Protein AF-A0A5C4VDK8-F1 (afdb_monomer_lite)

Secondary structure (DSSP, 8-state):
--TTB--BSGGG-B-SEEE--SSSSSPEEEEEBTTSS-EEEE------------GGGSHHHHHHHHHTTSSS------SS--STTPPPPPPP-----

Organism: NCBI:txid2219224

Sequence (97 aa):
TGSDVHSNNGTKAVPSLSGDVLGDWREEVIWPTSDNRALRIYSTPVRTGIKIHTLLHDPQYRVALAWQNTAYNQPPHPSFFIGDGMSTPPQPDIYVR

Foldseek 3Di:
DPPQFFADDPPLRHFPAWFQDDDFQHIWTWTAGNVNPDIDIDDDPDDDPDHDHHLCLQPQQVVLRVCQVPDSGDHGDGPADDDPPGDHDDDRPDDDD

pLDDT: mean 96.61, std 5.78, range [56.47, 98.69]

InterPro domains:
  IPR034641 Polysaccharide lyase family 11 [PTHR43118] (6-93)
  IPR049366 Rhamnogalacturonan lyase family 11, C-terminal domain [PF21348] (2-92)

Radius of gyration: 14.94 Å; chains: 1; bounding box: 40×28×41 Å

Structure (mmCIF, N/CA/C/O backbone):
data_AF-A0A5C4VDK8-F1
#
_entry.id   AF-A0A5C4VDK8-F1
#
loop_
_atom_site.group_PDB
_atom_site.id
_atom_site.type_symbol
_atom_site.label_atom_id
_atom_site.label_alt_id
_atom_site.label_comp_id
_atom_site.label_asym_id
_atom_site.label_entity_id
_atom_site.label_seq_id
_atom_site.pdbx_PDB_ins_code
_atom_site.Cartn_x
_atom_site.Cartn_y
_atom_site.Cartn_z
_atom_site.occupancy
_atom_site.B_iso_or_equiv
_atom_site.auth_seq_id
_atom_site.auth_comp_id
_atom_site.auth_asym_id
_atom_site.auth_atom_id
_atom_site.pdbx_PDB_model_num
ATOM 1 N N . THR A 1 1 ? 14.594 -6.760 -3.243 1.00 56.47 1 THR A N 1
ATOM 2 C CA . THR A 1 1 ? 13.204 -6.935 -3.712 1.00 56.47 1 THR A CA 1
ATOM 3 C C . THR A 1 1 ? 12.826 -8.400 -3.574 1.00 56.47 1 THR A C 1
ATOM 5 O O . THR A 1 1 ? 13.713 -9.199 -3.280 1.00 56.47 1 THR A O 1
ATOM 8 N N . GLY A 1 2 ? 11.544 -8.767 -3.699 1.00 61.56 2 GLY A N 1
ATOM 9 C CA . GLY A 1 2 ? 11.164 -10.184 -3.809 1.00 61.56 2 GLY A CA 1
ATOM 10 C C . GLY A 1 2 ? 11.879 -10.855 -4.992 1.00 61.56 2 GLY A C 1
ATOM 11 O O . GLY A 1 2 ? 12.454 -10.162 -5.834 1.00 61.56 2 GLY A O 1
ATOM 12 N N . SER A 1 3 ? 11.866 -12.188 -5.071 1.00 82.94 3 SER A N 1
ATOM 13 C CA . SER A 1 3 ? 12.377 -12.872 -6.267 1.00 82.94 3 SER A CA 1
ATOM 14 C C . SER A 1 3 ? 11.680 -12.325 -7.520 1.00 82.94 3 SER A C 1
ATOM 16 O O . SER A 1 3 ? 10.484 -12.045 -7.486 1.00 82.94 3 SER A O 1
ATOM 18 N N . ASP A 1 4 ? 12.439 -12.121 -8.597 1.00 93.31 4 ASP A N 1
ATOM 19 C CA . ASP A 1 4 ? 12.015 -11.659 -9.933 1.00 93.31 4 ASP A CA 1
ATOM 20 C C . ASP A 1 4 ? 11.086 -10.434 -10.001 1.00 93.31 4 ASP A C 1
ATOM 22 O O . ASP A 1 4 ? 10.227 -10.362 -10.884 1.00 93.31 4 ASP A O 1
ATOM 26 N N . VAL A 1 5 ? 11.244 -9.467 -9.094 1.00 97.81 5 VAL A N 1
ATOM 27 C CA . VAL A 1 5 ? 10.552 -8.170 -9.180 1.00 97.81 5 VAL A CA 1
ATOM 28 C C . VAL A 1 5 ? 11.519 -6.999 -9.043 1.00 97.81 5 VAL A C 1
ATOM 30 O O . VAL A 1 5 ? 12.563 -7.107 -8.387 1.00 97.81 5 VAL A O 1
ATOM 33 N N . HIS A 1 6 ? 11.150 -5.859 -9.629 1.00 97.44 6 HIS A N 1
ATOM 34 C CA . HIS A 1 6 ? 11.934 -4.625 -9.566 1.00 97.44 6 HIS A CA 1
ATOM 35 C C . HIS A 1 6 ? 11.126 -3.460 -8.996 1.00 97.44 6 HIS A C 1
ATOM 37 O O . HIS A 1 6 ? 9.899 -3.474 -8.995 1.00 97.44 6 HIS A O 1
ATOM 43 N N . SER A 1 7 ? 11.833 -2.436 -8.518 1.00 97.25 7 SER A N 1
ATOM 44 C CA . SER A 1 7 ? 11.228 -1.179 -8.092 1.00 97.25 7 SER A CA 1
ATOM 45 C C . SER A 1 7 ? 11.098 -0.166 -9.223 1.00 97.25 7 SER A C 1
ATOM 47 O O . SER A 1 7 ? 11.827 -0.246 -10.213 1.00 97.25 7 SER A O 1
ATOM 49 N N . ASN A 1 8 ? 10.204 0.811 -9.064 1.00 97.88 8 ASN A N 1
ATOM 50 C CA . ASN A 1 8 ? 9.946 1.853 -10.055 1.00 97.88 8 ASN A CA 1
ATOM 51 C C . ASN A 1 8 ? 10.658 3.173 -9.718 1.00 97.88 8 ASN A C 1
ATOM 53 O O . ASN A 1 8 ? 11.097 3.410 -8.590 1.00 97.88 8 ASN A O 1
ATOM 57 N N . ASN A 1 9 ? 10.722 4.061 -10.715 1.00 97.75 9 ASN A N 1
ATOM 58 C CA . ASN A 1 9 ? 11.146 5.462 -10.592 1.00 97.75 9 ASN A CA 1
ATOM 59 C C . ASN A 1 9 ? 12.607 5.667 -10.130 1.00 97.75 9 ASN A C 1
ATOM 61 O O . ASN A 1 9 ? 12.922 6.614 -9.405 1.00 97.75 9 ASN A O 1
ATOM 65 N N . GLY A 1 10 ? 13.522 4.798 -10.577 1.00 96.31 10 GLY A N 1
ATOM 66 C CA . GLY A 1 10 ? 14.967 4.952 -10.375 1.00 96.31 10 GLY A CA 1
ATOM 67 C C . GLY A 1 10 ? 15.364 4.913 -8.898 1.00 96.31 10 GLY A C 1
ATOM 68 O O . GLY A 1 10 ? 15.009 3.981 -8.182 1.00 96.31 10 GLY A O 1
ATOM 69 N N . THR A 1 11 ? 16.081 5.938 -8.427 1.00 97.62 11 THR A N 1
ATOM 70 C CA . THR A 1 11 ? 16.539 6.032 -7.027 1.00 97.62 11 THR A CA 1
ATOM 71 C C . THR A 1 11 ? 15.407 6.215 -6.019 1.00 97.62 11 THR A C 1
ATOM 73 O O . THR A 1 11 ? 15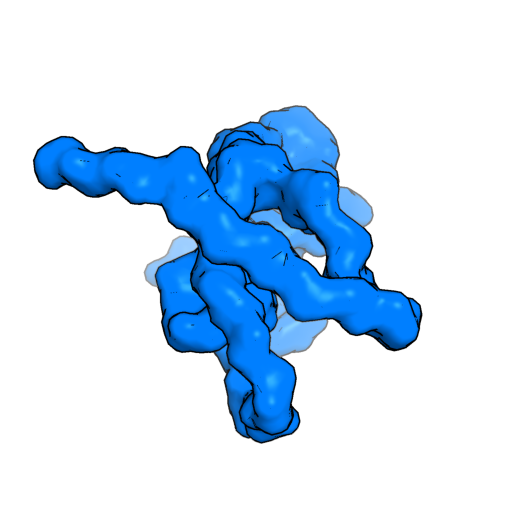.634 6.024 -4.827 1.00 97.62 11 THR A O 1
ATOM 76 N N . LYS A 1 12 ? 14.188 6.555 -6.463 1.00 97.56 12 LYS A N 1
ATOM 77 C CA . LYS A 1 12 ? 13.011 6.573 -5.582 1.00 97.56 12 LYS A CA 1
ATOM 78 C C . LYS A 1 12 ? 12.611 5.171 -5.131 1.00 97.56 12 LYS A C 1
ATOM 80 O O . LYS A 1 12 ? 12.096 5.043 -4.028 1.00 97.56 12 LYS A O 1
ATOM 85 N N . ALA A 1 13 ? 12.871 4.153 -5.955 1.00 97.12 13 ALA A N 1
ATOM 86 C CA . ALA A 1 13 ? 12.675 2.741 -5.634 1.00 97.12 13 ALA A CA 1
ATOM 87 C C . ALA A 1 13 ? 11.290 2.413 -5.031 1.00 97.12 13 ALA A C 1
ATOM 89 O O . ALA A 1 13 ? 11.179 1.675 -4.053 1.00 97.12 13 ALA A O 1
ATOM 90 N N . 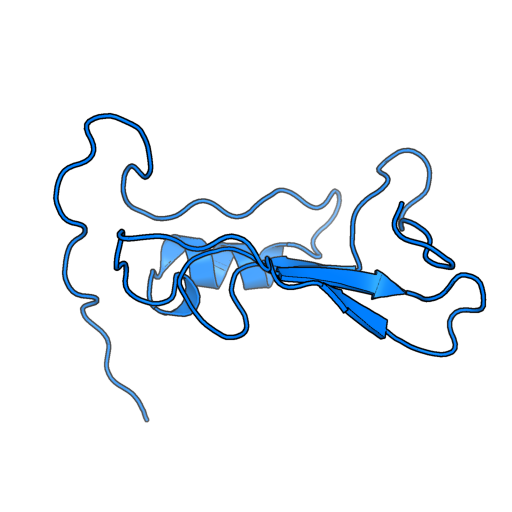VAL A 1 14 ? 10.226 2.952 -5.631 1.00 97.94 14 VAL A N 1
ATOM 91 C CA . VAL A 1 14 ? 8.845 2.838 -5.124 1.00 97.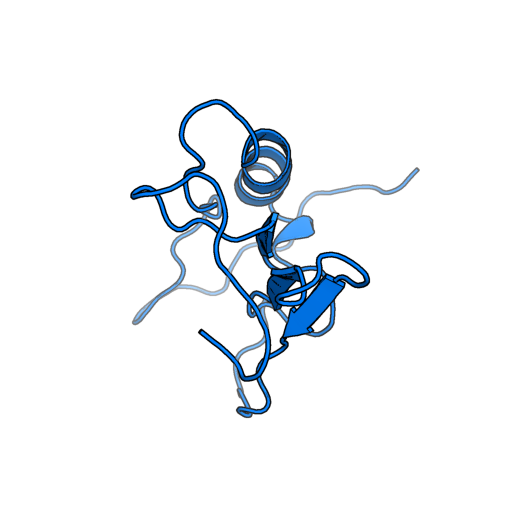94 14 VAL A CA 1
ATOM 92 C C . VAL A 1 14 ? 8.099 1.649 -5.741 1.00 97.94 14 VAL A C 1
ATOM 94 O O . VAL A 1 14 ? 8.384 1.297 -6.892 1.00 97.94 14 VAL A O 1
ATOM 97 N N . PRO A 1 15 ? 7.144 1.027 -5.022 1.00 97.88 15 PRO A N 1
ATOM 98 C CA . PRO A 1 15 ? 6.268 0.003 -5.588 1.00 97.88 15 PRO A CA 1
ATOM 99 C C . PRO A 1 15 ? 5.317 0.574 -6.635 1.00 97.88 15 PRO A C 1
ATOM 101 O O . PRO A 1 15 ? 5.166 1.789 -6.765 1.00 97.88 15 PRO A O 1
ATOM 104 N N . SER A 1 16 ? 4.667 -0.311 -7.394 1.00 98.06 16 SER A N 1
ATOM 105 C CA . SER A 1 16 ? 3.519 0.097 -8.213 1.00 98.06 16 SER A CA 1
ATOM 106 C C . SER A 1 16 ? 2.356 0.539 -7.324 1.00 98.06 16 SER A C 1
ATOM 108 O O . SER A 1 16 ? 1.657 1.486 -7.671 1.00 98.06 16 SER A O 1
ATOM 110 N N . LEU A 1 17 ? 2.178 -0.130 -6.179 1.00 98.62 17 LEU A N 1
ATOM 111 C CA . LEU A 1 17 ? 1.251 0.252 -5.117 1.00 98.62 17 LEU A CA 1
ATOM 112 C C . LEU A 1 17 ? 1.701 -0.366 -3.783 1.00 98.62 17 LEU A C 1
ATOM 114 O O . LEU A 1 17 ? 2.177 -1.500 -3.765 1.00 98.62 17 LEU A O 1
ATOM 118 N N . SER A 1 18 ? 1.516 0.347 -2.678 1.00 98.31 18 SER A N 1
ATOM 119 C CA . SER A 1 18 ? 1.569 -0.190 -1.314 1.00 98.31 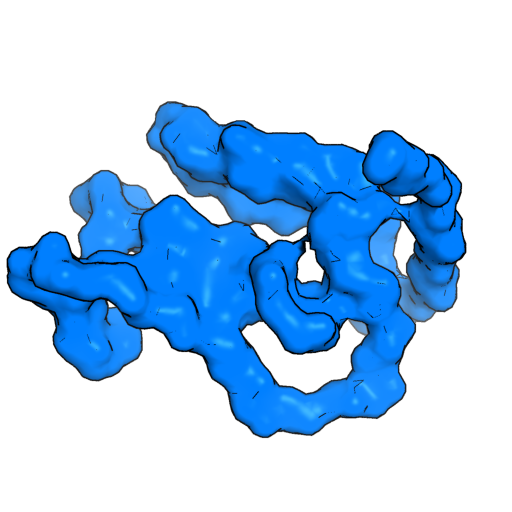18 SER A CA 1
ATOM 120 C C . SER A 1 18 ? 0.286 0.191 -0.590 1.00 98.31 18 SER A C 1
ATOM 122 O O . SER A 1 18 ? 0.005 1.384 -0.468 1.00 98.31 18 SER A O 1
ATOM 124 N N . GLY A 1 19 ? -0.476 -0.793 -0.125 1.00 98.44 19 GLY A N 1
ATOM 125 C CA . GLY A 1 19 ? -1.644 -0.552 0.712 1.00 98.44 19 GLY A CA 1
ATOM 126 C C . GLY A 1 19 ? -2.502 -1.788 0.968 1.00 98.44 19 GLY A C 1
ATOM 127 O O . GLY A 1 19 ? -2.349 -2.798 0.288 1.00 98.44 19 GLY A O 1
ATOM 128 N N . ASP A 1 20 ? -3.398 -1.699 1.950 1.00 98.62 20 ASP A N 1
ATOM 129 C CA . ASP A 1 20 ? -4.446 -2.692 2.232 1.00 98.62 20 ASP A CA 1
ATOM 130 C C . ASP A 1 20 ? -5.408 -2.735 1.042 1.00 98.62 20 ASP A C 1
ATOM 132 O O . ASP A 1 20 ? -6.123 -1.768 0.770 1.00 98.62 20 ASP A O 1
ATOM 136 N N . VAL A 1 21 ? -5.363 -3.825 0.280 1.00 97.75 21 VAL A N 1
ATOM 137 C CA . VAL A 1 21 ? -6.250 -4.044 -0.871 1.00 97.75 21 VAL A CA 1
ATOM 138 C C . VAL A 1 21 ? -6.961 -5.390 -0.801 1.00 97.75 21 VAL A C 1
ATOM 140 O O . VAL A 1 21 ? -7.948 -5.586 -1.515 1.00 97.75 21 VAL A O 1
ATOM 143 N N . LEU A 1 22 ? -6.474 -6.319 0.028 1.00 98.00 22 LEU A N 1
ATOM 144 C CA . LEU A 1 22 ? -7.016 -7.657 0.236 1.00 98.00 22 LEU A CA 1
ATOM 145 C C . LEU A 1 22 ? -6.809 -8.092 1.699 1.00 98.00 22 LEU A C 1
ATOM 147 O O . LEU A 1 22 ? -5.876 -7.683 2.367 1.00 98.00 22 LEU A O 1
ATOM 151 N N . GLY A 1 23 ? -7.620 -9.037 2.179 1.00 97.69 23 GLY A N 1
ATOM 152 C CA . GLY A 1 23 ? -7.349 -9.703 3.457 1.00 97.69 23 GLY A CA 1
ATOM 153 C C . GLY A 1 23 ? -7.708 -8.872 4.695 1.00 97.69 23 GLY A C 1
ATOM 154 O O . GLY A 1 23 ? -8.864 -8.479 4.851 1.00 97.69 23 GLY A O 1
ATOM 155 N N . ASP A 1 24 ? -6.760 -8.745 5.630 1.00 98.12 24 ASP A N 1
ATOM 156 C CA . ASP A 1 24 ? -6.931 -7.960 6.861 1.00 98.12 24 ASP A CA 1
ATOM 157 C C . ASP A 1 24 ? -6.293 -6.567 6.740 1.00 98.12 24 ASP A C 1
ATOM 159 O O . ASP A 1 24 ? -5.998 -6.116 5.650 1.00 98.12 24 ASP A O 1
ATOM 163 N N . TRP A 1 25 ? -6.113 -5.856 7.854 1.00 98.19 25 TRP A N 1
ATOM 164 C CA . TRP A 1 25 ? -5.663 -4.459 7.864 1.00 98.19 25 TRP A CA 1
ATOM 165 C C . TRP A 1 25 ? -4.223 -4.225 7.391 1.00 98.19 25 TRP A C 1
ATOM 167 O O . TRP A 1 25 ? -3.803 -3.075 7.254 1.00 98.19 25 TRP A O 1
ATOM 177 N N . ARG A 1 26 ? -3.417 -5.281 7.259 1.00 98.50 26 ARG A N 1
ATOM 178 C CA . ARG A 1 26 ? -1.999 -5.148 6.914 1.00 98.50 26 ARG A CA 1
ATOM 179 C C . ARG A 1 26 ? -1.858 -4.951 5.417 1.00 98.50 26 ARG A C 1
ATOM 181 O O . ARG A 1 26 ? -2.559 -5.561 4.631 1.00 98.50 26 ARG A O 1
ATOM 188 N N . GLU A 1 27 ? -0.914 -4.105 5.041 1.00 98.69 27 GLU A N 1
ATOM 189 C CA . GLU A 1 27 ? -0.793 -3.648 3.663 1.00 98.69 27 GLU A CA 1
ATOM 190 C C . GLU A 1 27 ? -0.152 -4.702 2.754 1.00 98.69 27 GLU A C 1
ATOM 192 O O . GLU A 1 27 ? 0.884 -5.291 3.088 1.00 98.69 27 GLU A O 1
ATOM 197 N N . GLU A 1 28 ? -0.722 -4.882 1.562 1.00 98.50 28 GLU A N 1
ATOM 198 C CA . GLU A 1 28 ? -0.041 -5.549 0.463 1.00 98.50 28 GLU A CA 1
ATOM 199 C C . GLU A 1 28 ? 0.983 -4.617 -0.191 1.00 98.50 28 GLU A C 1
ATOM 201 O O . GLU A 1 28 ? 0.866 -3.388 -0.176 1.00 98.50 28 GLU A O 1
ATOM 206 N N . VAL A 1 29 ? 1.960 -5.216 -0.873 1.00 98.00 29 VAL A N 1
ATOM 207 C CA . VAL A 1 29 ? 2.854 -4.487 -1.778 1.00 98.00 29 VAL A CA 1
ATOM 208 C C . VAL A 1 29 ? 2.794 -5.099 -3.171 1.00 98.00 29 VAL A C 1
ATOM 210 O O . VAL A 1 29 ? 2.919 -6.314 -3.336 1.00 98.00 29 VAL A O 1
ATOM 213 N N . ILE A 1 30 ? 2.623 -4.248 -4.182 1.00 98.19 30 ILE A N 1
ATOM 214 C CA . ILE A 1 30 ? 2.526 -4.630 -5.589 1.00 98.19 30 ILE A CA 1
ATOM 215 C C . ILE A 1 30 ? 3.790 -4.198 -6.328 1.00 98.19 30 ILE A C 1
ATOM 217 O O . ILE A 1 30 ? 4.101 -3.006 -6.418 1.00 98.19 30 ILE A O 1
ATOM 221 N N . TRP A 1 31 ? 4.484 -5.170 -6.917 1.00 98.25 31 TRP A N 1
ATOM 222 C CA . TRP 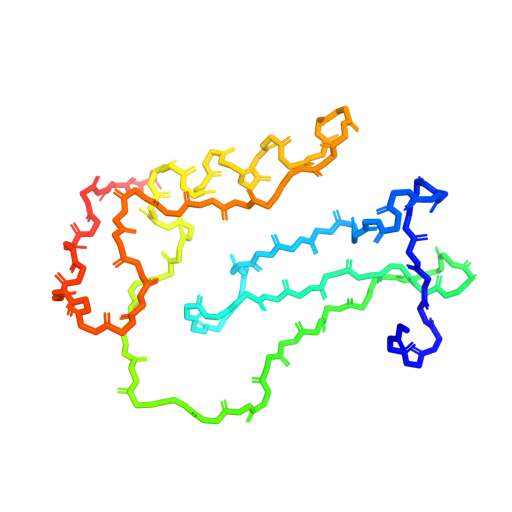A 1 31 ? 5.673 -4.939 -7.738 1.00 98.25 31 TRP A CA 1
ATOM 223 C C . TRP A 1 31 ? 5.503 -5.513 -9.149 1.00 98.25 31 TRP A C 1
ATOM 225 O O . TRP A 1 31 ? 4.895 -6.577 -9.300 1.00 98.25 31 TRP A O 1
ATOM 235 N N . PRO A 1 32 ? 6.061 -4.866 -10.184 1.00 98.19 32 PRO A N 1
ATOM 236 C CA . PRO A 1 32 ? 6.191 -5.470 -11.502 1.00 98.19 32 PRO A CA 1
ATOM 237 C C . PRO A 1 32 ? 7.245 -6.582 -11.494 1.00 98.19 32 PRO A C 1
ATOM 239 O O . PRO A 1 32 ? 8.258 -6.502 -10.790 1.00 98.19 32 PRO A O 1
ATOM 242 N N . THR A 1 33 ? 7.025 -7.623 -12.296 1.00 98.00 33 THR A N 1
ATOM 243 C CA . THR A 1 33 ? 8.068 -8.615 -12.577 1.00 98.00 33 THR A CA 1
ATOM 244 C C . THR A 1 33 ? 9.254 -7.963 -13.283 1.00 98.00 33 THR A C 1
ATOM 246 O O . THR A 1 33 ? 9.087 -6.967 -13.981 1.00 98.00 33 THR A O 1
ATOM 249 N N . SER A 1 34 ? 10.457 -8.529 -13.145 1.00 97.12 34 SER A N 1
ATOM 250 C CA . SER A 1 34 ? 11.691 -8.009 -13.773 1.00 97.12 34 SER A CA 1
ATOM 251 C C . SER A 1 34 ? 11.579 -7.755 -15.287 1.00 97.12 34 SER A C 1
ATOM 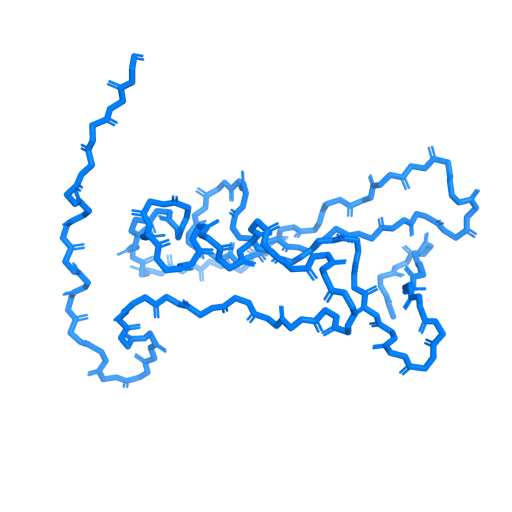253 O O . SER A 1 34 ? 12.310 -6.935 -15.831 1.00 97.12 34 SER A O 1
ATOM 255 N N . ASP A 1 35 ? 10.664 -8.451 -15.964 1.00 96.94 35 ASP A N 1
ATOM 256 C CA . ASP A 1 35 ? 10.374 -8.345 -17.396 1.00 96.94 35 ASP A CA 1
ATOM 257 C C . ASP A 1 35 ? 9.085 -7.567 -17.729 1.00 96.94 35 ASP A C 1
ATOM 259 O O . ASP A 1 35 ? 8.676 -7.531 -18.889 1.00 96.94 35 ASP A O 1
ATOM 263 N N . ASN A 1 36 ? 8.434 -6.962 -16.731 1.00 97.50 36 ASN A N 1
ATOM 264 C CA . ASN A 1 36 ? 7.186 -6.202 -16.846 1.00 97.50 36 ASN A CA 1
ATOM 265 C C . ASN A 1 36 ? 5.993 -6.967 -17.458 1.00 97.50 36 ASN A C 1
ATOM 267 O O . ASN A 1 36 ? 5.047 -6.350 -17.947 1.00 97.50 36 ASN A O 1
ATOM 271 N N . ARG A 1 37 ? 5.993 -8.308 -17.426 1.00 97.94 37 ARG A N 1
ATOM 272 C CA . ARG A 1 37 ? 4.878 -9.123 -17.953 1.00 97.94 37 ARG A CA 1
ATOM 273 C C . ARG A 1 37 ? 3.748 -9.365 -16.955 1.00 97.94 37 ARG A C 1
ATOM 275 O O . ARG A 1 37 ? 2.667 -9.781 -17.366 1.00 97.94 37 ARG A O 1
ATOM 282 N N . ALA A 1 38 ? 3.978 -9.139 -15.665 1.00 98.25 38 ALA A N 1
ATOM 283 C CA . ALA A 1 38 ? 2.961 -9.302 -14.635 1.00 98.25 38 ALA A CA 1
ATOM 284 C C . ALA A 1 38 ? 3.185 -8.354 -13.450 1.00 98.25 38 ALA A C 1
ATOM 286 O O . ALA A 1 38 ? 4.284 -7.845 -13.232 1.00 98.25 38 ALA A O 1
ATOM 287 N N . LEU A 1 39 ? 2.133 -8.175 -12.651 1.00 98.00 39 LEU A N 1
ATOM 288 C CA . LEU A 1 39 ? 2.218 -7.609 -11.308 1.00 98.00 39 LEU A CA 1
ATOM 289 C C . LEU A 1 39 ? 2.157 -8.748 -10.288 1.00 98.00 39 LEU A C 1
ATOM 291 O O . LEU A 1 39 ? 1.327 -9.650 -10.407 1.00 98.00 39 LEU A O 1
ATOM 295 N N . ARG A 1 40 ? 3.025 -8.702 -9.277 1.00 97.75 40 ARG A N 1
ATOM 296 C CA . ARG A 1 40 ? 2.990 -9.606 -8.122 1.00 97.75 40 ARG A CA 1
ATOM 297 C C . ARG A 1 40 ? 2.480 -8.846 -6.908 1.00 97.75 40 ARG A C 1
ATOM 299 O O . ARG A 1 40 ? 3.065 -7.835 -6.528 1.00 97.75 40 ARG A O 1
ATOM 306 N N . ILE A 1 41 ? 1.404 -9.356 -6.318 1.00 97.81 41 ILE A N 1
ATOM 307 C CA . ILE A 1 41 ? 0.814 -8.846 -5.080 1.00 97.81 41 ILE A CA 1
ATOM 308 C C . ILE A 1 41 ? 1.351 -9.700 -3.933 1.00 97.81 41 ILE A C 1
ATOM 310 O O . ILE A 1 41 ? 1.152 -10.916 -3.919 1.00 97.81 41 ILE A O 1
ATOM 314 N N . TYR A 1 42 ? 2.048 -9.073 -2.994 1.00 97.31 42 TYR A N 1
ATOM 315 C CA . TYR A 1 42 ? 2.557 -9.722 -1.792 1.00 97.31 42 TYR A CA 1
ATOM 316 C C . TYR A 1 42 ? 1.671 -9.348 -0.611 1.00 97.31 42 TYR A C 1
ATOM 318 O O . TYR A 1 42 ? 1.572 -8.168 -0.294 1.00 97.31 42 TYR A O 1
ATOM 326 N N . SER A 1 43 ? 1.084 -10.349 0.045 1.00 97.31 43 SER A N 1
ATOM 327 C CA . SER A 1 43 ? 0.385 -10.204 1.325 1.00 97.31 43 SER A CA 1
ATOM 328 C C . SER A 1 43 ? 1.174 -10.912 2.426 1.00 97.31 43 SER A C 1
ATOM 330 O O . SER A 1 43 ? 1.961 -11.830 2.162 1.00 97.31 43 SER A O 1
ATOM 332 N N . THR A 1 44 ? 1.010 -10.470 3.668 1.00 97.06 44 THR A N 1
ATOM 333 C CA . THR A 1 44 ? 1.790 -10.986 4.796 1.00 97.06 44 THR A CA 1
ATOM 334 C C . THR A 1 44 ? 1.270 -12.349 5.281 1.00 97.06 44 THR A C 1
ATOM 336 O O . THR A 1 44 ? 0.089 -12.492 5.592 1.00 97.06 44 THR A O 1
ATOM 339 N N . PRO A 1 45 ? 2.138 -13.374 5.422 1.00 96.62 45 PRO A N 1
ATOM 340 C CA . PRO A 1 45 ? 1.738 -14.679 5.956 1.00 96.62 45 PRO A CA 1
ATOM 341 C C . PRO A 1 45 ? 1.736 -14.718 7.492 1.00 96.62 45 PRO A C 1
ATOM 343 O O . PRO A 1 45 ? 1.380 -15.731 8.097 1.00 96.62 45 PRO A O 1
ATOM 346 N N . VAL A 1 46 ? 2.198 -13.647 8.143 1.00 98.25 46 VAL A N 1
ATOM 347 C CA . VAL A 1 46 ? 2.320 -13.586 9.601 1.00 98.25 46 VAL A CA 1
ATOM 348 C C . VAL A 1 46 ? 0.917 -13.600 10.209 1.00 98.25 46 VAL A C 1
ATOM 350 O O . VAL A 1 46 ? -0.010 -13.023 9.651 1.00 98.25 46 VAL A O 1
ATOM 353 N N . ARG A 1 47 ? 0.714 -14.265 11.343 1.00 98.00 47 ARG A N 1
ATOM 354 C CA . ARG A 1 47 ? -0.585 -14.231 12.033 1.00 98.00 47 ARG A CA 1
ATOM 355 C C . ARG A 1 47 ? -0.661 -13.019 12.953 1.00 98.00 47 ARG A C 1
ATOM 357 O O . ARG A 1 47 ? 0.332 -12.666 13.581 1.00 98.00 47 ARG A O 1
ATOM 364 N N . THR A 1 48 ? -1.842 -12.421 13.066 1.00 97.38 48 THR A N 1
ATOM 365 C CA . THR A 1 48 ? -2.117 -11.333 14.010 1.00 97.38 48 THR A CA 1
ATOM 366 C C . THR A 1 48 ? -3.371 -11.636 14.825 1.00 97.38 48 THR A C 1
ATOM 368 O O . THR A 1 48 ? -4.316 -12.235 14.316 1.00 97.38 48 THR A O 1
ATOM 371 N N . GLY A 1 49 ? -3.365 -11.246 16.102 1.00 97.44 49 GLY A N 1
ATOM 372 C CA . GLY A 1 49 ? -4.558 -11.239 16.958 1.00 97.44 49 GLY A CA 1
ATOM 373 C C . GLY A 1 49 ? -5.317 -9.908 16.923 1.00 97.44 49 GLY A C 1
ATOM 374 O O . GLY A 1 49 ? -6.357 -9.782 17.561 1.00 97.44 49 GLY A O 1
ATOM 375 N N . ILE A 1 50 ? -4.793 -8.910 16.205 1.00 96.94 50 ILE A N 1
ATOM 376 C CA . ILE A 1 50 ? -5.353 -7.559 16.126 1.00 96.94 50 ILE A CA 1
ATOM 377 C C . ILE A 1 50 ? -6.340 -7.499 14.964 1.00 96.94 50 ILE A C 1
ATOM 379 O O . ILE A 1 50 ? -5.992 -7.839 13.832 1.00 96.94 50 ILE A O 1
ATOM 383 N N . LYS A 1 51 ? -7.549 -7.003 15.237 1.00 96.38 51 LYS A N 1
ATOM 384 C CA . LYS A 1 51 ? -8.578 -6.748 14.230 1.00 96.38 51 LYS A CA 1
ATOM 385 C C . LYS A 1 51 ? -8.806 -5.246 14.093 1.00 96.38 51 LYS A C 1
ATOM 387 O O . LYS A 1 51 ? -9.206 -4.592 15.050 1.00 96.38 51 LYS A O 1
ATOM 392 N N . ILE A 1 52 ? -8.584 -4.731 12.892 1.00 97.88 52 ILE A N 1
ATOM 393 C CA . ILE A 1 52 ? -8.887 -3.356 12.482 1.00 97.88 52 ILE A CA 1
ATOM 394 C C . ILE A 1 52 ? -9.761 -3.475 11.229 1.00 97.88 52 ILE A C 1
ATOM 396 O O . ILE A 1 52 ? -9.658 -4.465 10.500 1.00 97.88 52 ILE A O 1
ATOM 400 N N . HIS A 1 53 ? -10.668 -2.523 11.006 1.00 98.06 53 HIS A N 1
ATOM 401 C CA . HIS A 1 53 ? -11.357 -2.434 9.717 1.00 98.06 53 HIS A CA 1
ATOM 402 C C . HIS A 1 53 ? -10.325 -2.269 8.596 1.00 98.06 53 HIS A C 1
ATOM 404 O O . HIS A 1 53 ? -9.246 -1.735 8.848 1.00 98.06 53 HIS A O 1
ATOM 410 N N . THR A 1 54 ? -10.654 -2.705 7.376 1.00 98.31 54 THR A N 1
ATOM 411 C CA . THR A 1 54 ? -9.789 -2.412 6.226 1.00 98.31 54 THR A CA 1
ATOM 412 C C . THR A 1 54 ? -9.471 -0.919 6.197 1.00 98.31 54 THR A C 1
ATOM 414 O O . THR A 1 54 ? -10.359 -0.077 6.382 1.00 98.31 54 THR A O 1
ATOM 417 N N . LEU A 1 55 ? -8.204 -0.583 5.992 1.00 98.44 55 LEU A N 1
ATOM 418 C CA . LEU A 1 55 ? -7.738 0.792 5.935 1.00 98.44 55 LEU A CA 1
ATOM 419 C C . LEU A 1 55 ? -8.356 1.529 4.736 1.00 98.44 55 LEU A C 1
ATOM 421 O O . LEU A 1 55 ? -8.490 2.747 4.773 1.00 98.44 55 LEU A O 1
ATOM 425 N N . LEU A 1 56 ? -8.858 0.819 3.717 1.00 98.31 56 LEU A N 1
ATOM 426 C CA . LEU A 1 56 ? -9.644 1.421 2.630 1.00 98.31 56 LEU A CA 1
ATOM 427 C C . LEU A 1 56 ? -10.978 2.033 3.076 1.00 98.31 56 LEU A C 1
ATOM 429 O O . LEU A 1 56 ? -11.565 2.806 2.316 1.00 98.31 56 LEU A O 1
ATOM 433 N N . HIS A 1 57 ? -11.464 1.704 4.273 1.00 98.19 57 HIS A N 1
ATOM 434 C CA . HIS A 1 57 ? -12.630 2.350 4.877 1.00 98.19 57 HIS A CA 1
ATOM 435 C C . HIS A 1 57 ? -12.259 3.562 5.748 1.00 98.19 57 HIS A C 1
ATOM 437 O O . HIS A 1 57 ? -13.155 4.290 6.170 1.00 98.19 57 HIS A O 1
ATOM 443 N N . ASP A 1 58 ? -10.970 3.824 5.992 1.00 98.12 58 ASP A N 1
ATOM 444 C CA . ASP A 1 58 ? -10.512 5.083 6.581 1.00 98.12 58 ASP A CA 1
ATOM 445 C C . ASP A 1 58 ? -10.409 6.166 5.486 1.00 98.12 58 ASP A C 1
ATOM 447 O O . ASP A 1 58 ? -9.717 5.967 4.483 1.00 98.12 58 ASP A O 1
ATOM 451 N N . PRO A 1 59 ? -11.075 7.327 5.632 1.00 97.06 59 PRO A N 1
ATOM 452 C CA . PRO A 1 59 ? -11.144 8.327 4.567 1.00 97.06 59 PRO A CA 1
ATOM 453 C C . PRO A 1 59 ? -9.778 8.935 4.221 1.00 97.06 59 PRO A C 1
ATOM 455 O O . PRO A 1 59 ? -9.507 9.201 3.048 1.00 97.06 59 PRO A O 1
ATOM 458 N N . GLN A 1 60 ? -8.901 9.134 5.211 1.00 98.12 60 GLN A N 1
ATOM 459 C CA . GLN A 1 60 ? -7.578 9.716 4.984 1.00 98.12 60 GLN A CA 1
ATOM 460 C C . GLN A 1 60 ? -6.664 8.725 4.261 1.00 98.12 60 GLN A C 1
ATOM 462 O O . GLN A 1 60 ? -6.053 9.074 3.250 1.00 98.12 60 GLN A O 1
ATOM 467 N N . TYR A 1 61 ? -6.629 7.477 4.725 1.00 98.62 61 TYR A N 1
ATOM 468 C CA . TYR A 1 61 ? -5.880 6.398 4.098 1.00 98.62 61 TYR A CA 1
ATOM 469 C C . TYR A 1 61 ? -6.372 6.125 2.673 1.00 98.62 61 TYR A C 1
ATOM 471 O O . TYR A 1 61 ? -5.573 6.032 1.742 1.00 98.62 61 TYR A O 1
ATOM 479 N N . ARG A 1 62 ? -7.694 6.066 2.463 1.00 98.38 62 ARG A N 1
ATOM 480 C CA . ARG A 1 62 ? -8.305 5.806 1.151 1.00 98.38 62 ARG A CA 1
ATOM 481 C C . ARG A 1 62 ? -7.977 6.881 0.120 1.00 98.38 62 ARG A C 1
ATOM 483 O O . ARG A 1 62 ? -7.755 6.554 -1.052 1.00 98.38 62 ARG A O 1
ATOM 490 N N . VAL A 1 63 ? -7.971 8.148 0.535 1.00 98.50 63 VAL A N 1
ATOM 491 C CA . VAL A 1 63 ? -7.532 9.274 -0.303 1.00 98.50 63 VAL A CA 1
ATOM 492 C C . VAL A 1 63 ? -6.023 9.207 -0.526 1.00 98.50 63 VAL A C 1
ATOM 494 O O . VAL A 1 63 ? -5.572 9.443 -1.645 1.00 98.50 63 VAL A O 1
ATOM 497 N N . ALA A 1 64 ? -5.251 8.816 0.490 1.00 98.56 64 ALA A N 1
ATOM 498 C CA . ALA A 1 64 ? -3.808 8.668 0.369 1.00 98.56 64 ALA A CA 1
ATOM 499 C C . ALA A 1 64 ? -3.374 7.593 -0.618 1.00 98.56 64 ALA A C 1
ATOM 501 O O . ALA A 1 64 ? -2.503 7.832 -1.453 1.00 98.56 64 ALA A O 1
ATOM 502 N N . LEU A 1 65 ? -4.060 6.454 -0.618 1.00 98.44 65 LEU A N 1
ATOM 503 C CA . LEU A 1 65 ? -3.847 5.428 -1.625 1.00 98.44 65 LEU A CA 1
ATOM 504 C C . LEU A 1 65 ? -4.176 5.944 -3.037 1.00 98.44 65 LEU A C 1
ATOM 506 O O . LEU A 1 65 ? -3.479 5.609 -3.991 1.00 98.44 65 LEU A O 1
ATOM 510 N N . ALA A 1 66 ? -5.196 6.802 -3.171 1.00 98.62 66 ALA A N 1
ATOM 511 C CA . ALA A 1 66 ? -5.578 7.389 -4.454 1.00 98.62 66 ALA A CA 1
ATOM 512 C C . ALA A 1 66 ? -4.543 8.388 -4.994 1.00 98.62 66 ALA A C 1
ATOM 514 O O . ALA A 1 66 ? -4.350 8.442 -6.205 1.00 98.62 66 ALA A O 1
ATOM 515 N N . TRP A 1 67 ? -3.878 9.169 -4.134 1.00 98.56 67 TRP A N 1
ATOM 516 C CA . TRP A 1 67 ? -2.828 10.089 -4.581 1.00 98.56 67 TRP A CA 1
ATOM 517 C C . TRP A 1 67 ? -1.428 9.471 -4.588 1.00 98.56 67 TRP A C 1
ATOM 519 O O . TRP A 1 67 ? -0.517 10.124 -5.095 1.00 98.56 67 TRP A O 1
ATOM 529 N N . GLN A 1 68 ? -1.227 8.238 -4.100 1.00 98.69 68 GLN A N 1
ATOM 530 C CA . GLN A 1 68 ? 0.094 7.601 -3.970 1.00 98.69 68 GLN A CA 1
ATOM 531 C C . GLN A 1 68 ? 0.929 7.642 -5.262 1.00 98.69 68 GLN A C 1
ATOM 533 O O . GLN A 1 68 ? 2.147 7.766 -5.185 1.00 98.69 68 GLN A O 1
ATOM 538 N N . ASN A 1 69 ? 0.313 7.587 -6.448 1.00 98.56 69 ASN A N 1
ATOM 539 C CA . ASN A 1 69 ? 1.015 7.668 -7.737 1.00 98.56 69 ASN A CA 1
ATOM 540 C C . ASN A 1 69 ? 1.505 9.084 -8.118 1.00 98.56 69 ASN A C 1
ATOM 542 O O . ASN A 1 69 ? 2.079 9.265 -9.193 1.00 98.56 69 ASN A O 1
ATOM 546 N N . THR A 1 70 ? 1.213 10.102 -7.308 1.00 98.50 70 THR A N 1
ATOM 547 C CA . THR A 1 70 ? 1.454 11.512 -7.634 1.00 98.50 70 THR A CA 1
ATOM 548 C C . THR A 1 70 ? 2.901 11.900 -7.351 1.00 98.50 70 THR A C 1
ATOM 550 O O . THR A 1 70 ? 3.380 11.771 -6.227 1.00 98.50 70 THR A O 1
ATOM 553 N N . ALA A 1 71 ? 3.575 12.462 -8.360 1.00 98.25 71 ALA A N 1
ATOM 554 C CA . ALA A 1 71 ? 4.932 13.002 -8.265 1.00 98.25 71 ALA A CA 1
ATOM 555 C C . ALA A 1 71 ? 5.932 12.018 -7.621 1.00 98.25 71 ALA A C 1
ATOM 557 O O . ALA A 1 71 ? 6.268 10.998 -8.219 1.00 98.25 71 ALA A O 1
ATOM 558 N N . TYR A 1 72 ? 6.437 12.329 -6.426 1.00 97.75 72 TYR A N 1
ATOM 559 C CA . TYR A 1 72 ? 7.254 11.409 -5.640 1.00 97.75 72 TYR A CA 1
ATOM 560 C C . TYR A 1 72 ? 6.371 10.689 -4.632 1.00 97.75 72 TYR A C 1
ATOM 562 O O . TYR A 1 72 ? 6.080 11.241 -3.572 1.00 97.75 72 TYR A O 1
ATOM 570 N N . ASN A 1 73 ? 5.986 9.459 -4.971 1.00 98.31 73 ASN A N 1
ATOM 571 C CA . ASN A 1 73 ? 5.055 8.636 -4.207 1.00 98.31 73 ASN A CA 1
ATOM 572 C C . ASN A 1 73 ? 5.368 8.678 -2.702 1.00 98.31 73 ASN A C 1
ATOM 574 O O . ASN A 1 73 ? 6.513 8.451 -2.305 1.00 98.31 73 ASN A O 1
ATOM 578 N N . GLN A 1 74 ? 4.361 8.979 -1.881 1.00 98.38 74 GLN A N 1
ATOM 579 C CA . GLN A 1 74 ? 4.457 8.962 -0.416 1.00 98.38 74 GLN A CA 1
ATOM 580 C C . GLN A 1 74 ? 3.588 7.828 0.157 1.00 98.38 74 GLN A C 1
ATOM 582 O O . GLN A 1 74 ? 2.596 7.450 -0.476 1.00 98.38 74 GLN A O 1
ATOM 587 N N . PRO A 1 75 ? 3.950 7.262 1.322 1.00 97.69 75 PRO A N 1
ATOM 588 C CA . PRO A 1 75 ? 3.150 6.228 1.968 1.00 97.69 75 PRO A CA 1
ATOM 589 C C . PRO A 1 75 ? 1.807 6.786 2.477 1.00 97.69 75 PRO A C 1
ATOM 591 O O . PRO A 1 75 ? 1.725 7.966 2.834 1.00 97.69 75 PRO A O 1
ATOM 594 N N . PRO A 1 76 ? 0.748 5.960 2.521 1.00 98.12 76 PRO A N 1
ATOM 595 C CA . PRO A 1 76 ? -0.534 6.360 3.076 1.00 98.12 76 PRO A CA 1
ATOM 596 C C . PRO A 1 76 ? -0.505 6.351 4.611 1.00 98.12 76 PRO A C 1
ATOM 598 O O . PRO A 1 76 ? 0.186 5.549 5.232 1.00 98.12 76 PRO A O 1
ATOM 601 N N . HIS A 1 77 ? -1.285 7.239 5.230 1.00 98.25 77 HIS A N 1
ATOM 602 C CA . HIS A 1 77 ? -1.441 7.309 6.685 1.00 98.25 77 HIS A CA 1
ATOM 603 C C . HIS A 1 77 ? -2.930 7.329 7.060 1.00 98.25 77 HIS A C 1
ATOM 605 O O . HIS A 1 77 ? -3.665 8.147 6.495 1.00 98.25 77 HIS A O 1
ATOM 611 N N . PRO A 1 78 ? -3.379 6.495 8.017 1.00 97.69 78 PRO A N 1
ATOM 612 C CA . PRO A 1 78 ? -4.754 6.531 8.508 1.00 97.69 78 PRO A CA 1
ATOM 613 C C . PRO A 1 78 ? -5.050 7.800 9.312 1.00 97.69 78 PRO A C 1
ATOM 615 O O . PRO A 1 78 ? -4.138 8.470 9.801 1.00 97.69 78 PRO A O 1
ATOM 618 N N . SER A 1 79 ? -6.336 8.124 9.466 1.00 97.88 79 SER A N 1
ATOM 619 C CA . SER A 1 79 ? -6.788 9.282 10.257 1.00 97.88 79 SER A CA 1
ATOM 620 C C . SER A 1 79 ? -6.625 9.107 11.775 1.00 97.88 79 SER A C 1
ATOM 622 O O . SER A 1 79 ? -6.786 10.063 12.534 1.00 97.88 79 SER A O 1
ATOM 624 N N . PHE A 1 80 ? -6.288 7.898 12.228 1.00 97.44 80 PHE A N 1
ATOM 625 C CA . PHE A 1 80 ? -6.097 7.538 13.631 1.00 97.44 80 PHE A CA 1
ATOM 626 C C . PHE A 1 80 ? -4.692 6.981 13.888 1.00 97.44 80 PHE A C 1
ATOM 628 O O . PHE A 1 80 ? -4.002 6.511 12.985 1.00 97.44 80 PHE A O 1
ATOM 635 N N . PHE A 1 81 ? -4.263 7.012 15.150 1.00 97.69 81 PHE A N 1
ATOM 636 C CA . PHE A 1 81 ? -2.991 6.424 15.560 1.00 97.69 81 PHE A CA 1
ATOM 637 C C . PHE A 1 81 ? -3.045 4.892 15.480 1.00 97.69 81 PHE A C 1
ATOM 639 O O . PHE A 1 81 ? -3.854 4.265 16.161 1.00 97.69 81 PHE A O 1
ATOM 646 N N . ILE A 1 82 ? -2.154 4.303 14.677 1.00 96.69 82 ILE A N 1
ATOM 647 C CA . ILE A 1 82 ? -1.914 2.861 14.620 1.00 96.69 82 ILE A CA 1
ATOM 648 C C . ILE A 1 82 ? -0.505 2.565 15.139 1.00 96.69 82 ILE A C 1
ATOM 650 O O . ILE A 1 82 ? 0.492 3.013 14.573 1.00 96.69 82 ILE A O 1
ATOM 654 N N . GLY A 1 83 ? -0.418 1.841 16.251 1.00 96.94 83 GLY A N 1
ATOM 655 C CA . GLY A 1 83 ? 0.855 1.582 16.913 1.00 96.94 83 GLY A CA 1
ATOM 656 C C . GLY A 1 83 ? 0.697 1.056 18.333 1.00 96.94 83 GLY A C 1
ATOM 657 O O . GLY A 1 83 ? -0.409 0.770 18.795 1.00 96.94 83 GLY A O 1
ATOM 658 N N . ASP A 1 84 ? 1.826 0.916 19.022 1.00 97.69 84 ASP A N 1
ATOM 659 C CA . ASP A 1 84 ? 1.852 0.501 20.422 1.00 97.69 84 ASP A CA 1
ATOM 660 C C . ASP A 1 84 ? 1.091 1.498 21.310 1.00 97.69 84 ASP A C 1
ATOM 662 O O . ASP A 1 84 ? 1.234 2.711 21.167 1.00 97.69 84 ASP A O 1
ATOM 666 N N . GLY A 1 85 ? 0.241 0.983 22.200 1.00 96.81 85 GLY A N 1
ATOM 667 C CA . GLY A 1 85 ? -0.613 1.810 23.057 1.00 96.81 85 GLY A CA 1
ATOM 668 C C . GLY A 1 85 ? -1.797 2.490 22.354 1.00 96.81 85 GLY A C 1
ATOM 669 O O . GLY A 1 85 ? -2.410 3.377 22.947 1.00 96.81 85 GLY A O 1
ATOM 670 N N . MET A 1 86 ? -2.145 2.108 21.116 1.00 97.25 86 MET A N 1
ATOM 671 C CA . MET A 1 86 ? -3.327 2.661 20.445 1.00 97.25 86 MET A CA 1
ATOM 672 C C . MET A 1 86 ? -4.632 2.301 21.172 1.00 97.25 86 MET A C 1
ATOM 674 O O . MET A 1 86 ? -4.792 1.202 21.709 1.00 97.25 86 MET A O 1
ATOM 678 N N . SER A 1 87 ? -5.602 3.215 21.144 1.00 96.31 87 SER A N 1
ATOM 679 C CA . SER A 1 87 ? -6.988 2.897 21.488 1.00 96.31 87 SER A CA 1
ATOM 680 C C . SER A 1 87 ? -7.636 2.045 20.389 1.00 96.31 87 SER A C 1
ATOM 682 O O . SER A 1 87 ? -7.098 1.892 19.293 1.00 96.31 87 SER A O 1
ATOM 684 N N . THR A 1 88 ? -8.812 1.473 20.667 1.00 95.62 88 THR A N 1
ATOM 685 C CA . THR A 1 88 ? -9.596 0.800 19.619 1.00 95.62 88 THR A CA 1
ATOM 686 C C . THR A 1 88 ? -9.974 1.815 18.531 1.00 95.62 88 THR A C 1
ATOM 688 O O . THR A 1 88 ? -10.596 2.826 18.873 1.00 95.62 88 THR A O 1
ATOM 691 N N . PRO A 1 89 ? -9.625 1.577 17.249 1.00 95.94 89 PRO A N 1
ATOM 692 C CA . PRO A 1 89 ? -9.978 2.489 16.166 1.00 95.94 89 PRO A CA 1
ATOM 693 C C . PRO A 1 89 ? -11.496 2.688 16.062 1.00 95.94 89 PRO A C 1
ATOM 695 O O . PRO A 1 89 ? -12.248 1.735 16.301 1.00 95.94 89 PRO A O 1
ATOM 698 N N . PRO A 1 90 ? -11.966 3.896 15.701 1.00 94.19 90 PRO A N 1
ATOM 699 C CA . PRO A 1 90 ? -13.390 4.147 15.540 1.00 94.19 90 PRO A CA 1
ATOM 700 C C . PRO A 1 90 ? -13.978 3.256 14.440 1.00 94.19 90 PRO A C 1
ATOM 702 O O . PRO A 1 90 ? -13.302 2.890 13.475 1.00 94.19 90 PRO A O 1
ATOM 705 N N . GLN A 1 91 ? -15.259 2.911 14.575 1.00 96.62 91 GLN A N 1
ATOM 706 C CA . GLN A 1 91 ? -15.989 2.292 13.475 1.00 96.62 91 GLN A CA 1
ATOM 707 C C . GLN A 1 91 ? -16.061 3.291 12.306 1.00 96.62 91 GLN A C 1
ATOM 709 O O . GLN A 1 91 ? -16.432 4.442 12.541 1.00 96.62 91 GLN A O 1
ATOM 714 N N . PRO A 1 92 ? -15.730 2.881 11.067 1.00 97.25 92 PRO A N 1
ATOM 715 C CA . PRO A 1 92 ? -15.858 3.755 9.909 1.00 97.25 92 PRO A CA 1
ATOM 716 C C . PRO A 1 92 ? -17.299 4.246 9.723 1.00 97.25 92 PRO A C 1
ATOM 718 O O . PRO A 1 92 ? -18.225 3.435 9.661 1.00 97.25 92 PRO A O 1
ATOM 721 N N . ASP A 1 93 ? -17.473 5.562 9.605 1.00 97.00 93 ASP A N 1
ATOM 722 C CA . ASP A 1 93 ? -18.748 6.199 9.258 1.00 97.00 93 ASP A CA 1
ATOM 723 C C . ASP A 1 93 ? -18.850 6.340 7.734 1.00 97.00 93 ASP A C 1
ATOM 725 O O . ASP A 1 93 ? -18.446 7.345 7.145 1.00 97.00 93 ASP A O 1
ATOM 729 N N . ILE A 1 94 ? -19.290 5.265 7.078 1.00 96.31 94 ILE A N 1
ATOM 730 C CA . ILE A 1 94 ? -19.357 5.167 5.619 1.00 96.31 94 ILE A CA 1
ATOM 731 C C . ILE A 1 94 ? -20.648 4.483 5.167 1.00 96.31 94 ILE A C 1
ATOM 733 O O . ILE A 1 94 ? -21.197 3.621 5.854 1.00 96.31 94 ILE A O 1
ATOM 737 N N . TYR A 1 95 ? -21.093 4.818 3.959 1.00 96.62 95 TYR A N 1
ATOM 738 C CA . TYR A 1 95 ? -22.178 4.138 3.259 1.00 96.62 95 TYR A CA 1
ATOM 739 C C . TYR A 1 95 ? -21.710 3.712 1.866 1.00 96.62 95 TYR A C 1
ATOM 741 O O . TYR A 1 95 ? -20.923 4.402 1.217 1.00 96.62 95 TYR A O 1
ATOM 749 N N . VAL A 1 96 ? -22.193 2.558 1.410 1.00 94.88 96 VAL A N 1
ATOM 750 C CA . VAL A 1 96 ? -21.952 2.060 0.050 1.00 94.88 96 VAL A CA 1
ATOM 751 C C . VAL A 1 96 ? -23.096 2.480 -0.870 1.00 94.88 96 VAL A C 1
ATOM 753 O O . VAL A 1 96 ? -24.201 2.759 -0.402 1.00 94.88 96 VAL A O 1
ATOM 756 N N . ARG A 1 97 ? -22.812 2.564 -2.169 1.00 90.69 97 ARG A N 1
ATOM 757 C CA . ARG A 1 97 ? -23.791 2.926 -3.197 1.00 90.69 97 ARG A CA 1
ATOM 758 C C . ARG A 1 97 ? -24.518 1.704 -3.741 1.00 90.69 97 ARG A C 1
ATOM 760 O O . ARG A 1 97 ? -23.847 0.662 -3.898 1.00 90.69 97 ARG A O 1
#